Protein AF-A0A2N5Y359-F1 (afdb_monomer_lite)

Sequence (82 aa):
MTTPDNHWLTRPATIRRLWWIGSILLALTVALQWLIPIKGHFGVDGWFGFGAAFGFFSCVLMVFAAKLLGKLLKRPEDYYDV

Foldseek 3Di:
DDDPPPDVCVDPVNVVVVVVVVVVVLVVVLVVCVVDPDPDPDPVVNDRCPVSVVVVVVVVVVVVVVVVVCVVPDDDPCPPVD

pLDDT: mean 74.1, std 12.27, range [44.56, 92.25]

Radius of gyration: 20.1 Å; chains: 1; bounding box: 44×31×53 Å

Organism: NCBI:txid1905677

Structure (mmCIF, N/CA/C/O backbone):
data_AF-A0A2N5Y359-F1
#
_entry.id   AF-A0A2N5Y359-F1
#
loop_
_atom_site.group_PDB
_atom_site.id
_atom_site.type_symbol
_atom_site.label_atom_id
_atom_site.label_alt_id
_atom_site.label_comp_id
_atom_site.label_asym_id
_atom_site.label_entity_id
_atom_site.label_seq_id
_atom_site.pdbx_PDB_ins_code
_atom_site.Cartn_x
_atom_site.Cartn_y
_atom_site.Cartn_z
_atom_site.occupancy
_atom_site.B_iso_or_equiv
_atom_site.auth_seq_id
_atom_site.auth_comp_id
_atom_site.auth_asym_id
_atom_site.auth_atom_id
_atom_site.pdbx_PDB_model_num
ATOM 1 N N . MET A 1 1 ? -8.714 2.782 35.243 1.00 47.72 1 MET A N 1
ATOM 2 C CA . MET A 1 1 ? -9.056 3.303 33.904 1.00 47.72 1 MET A CA 1
ATOM 3 C C . MET A 1 1 ? -8.019 4.356 33.552 1.00 47.72 1 MET A C 1
ATOM 5 O O . MET A 1 1 ? -8.151 5.502 33.959 1.00 47.72 1 MET A O 1
ATOM 9 N N . THR A 1 2 ? -6.903 3.939 32.964 1.00 44.56 2 THR A N 1
ATOM 10 C CA . THR A 1 2 ? -5.779 4.828 32.650 1.00 44.56 2 THR A CA 1
ATOM 11 C C . THR A 1 2 ? -6.073 5.567 31.347 1.00 44.56 2 THR A C 1
ATOM 13 O O . THR A 1 2 ? -6.408 4.917 30.366 1.00 44.56 2 THR A O 1
ATOM 16 N N . THR A 1 3 ? -6.024 6.901 31.428 1.00 52.53 3 THR A N 1
ATOM 17 C CA . THR A 1 3 ? -5.886 7.965 30.412 1.00 52.53 3 THR A CA 1
ATOM 18 C C . THR A 1 3 ? -6.240 7.642 28.949 1.00 52.53 3 THR A C 1
ATOM 20 O O . THR A 1 3 ? -5.748 6.658 28.408 1.00 52.53 3 THR A O 1
ATOM 23 N N . PRO A 1 4 ? -6.991 8.507 28.229 1.00 60.59 4 PRO A N 1
ATOM 24 C CA . PRO A 1 4 ? -7.064 8.428 26.773 1.00 60.59 4 PRO A CA 1
ATOM 25 C C . PRO A 1 4 ? -5.668 8.699 26.203 1.00 60.59 4 PRO A C 1
ATOM 27 O O . PRO A 1 4 ? -5.264 9.849 26.005 1.00 60.59 4 PRO A O 1
ATOM 30 N N . ASP A 1 5 ? -4.906 7.629 25.991 1.00 61.66 5 ASP A N 1
ATOM 31 C CA . ASP A 1 5 ? -3.616 7.672 25.330 1.00 61.66 5 ASP A CA 1
ATOM 32 C C . ASP A 1 5 ? -3.864 8.196 23.919 1.00 61.66 5 ASP A C 1
ATOM 34 O O . ASP A 1 5 ? -4.326 7.490 23.022 1.00 61.66 5 ASP A O 1
ATOM 38 N N . ASN A 1 6 ? -3.592 9.488 23.734 1.00 61.44 6 ASN A N 1
ATOM 39 C CA . ASN A 1 6 ? -3.599 10.170 22.448 1.00 61.44 6 ASN A CA 1
ATOM 40 C C . ASN A 1 6 ? -2.411 9.665 21.618 1.00 61.44 6 ASN A C 1
ATOM 42 O O . ASN A 1 6 ? -1.445 10.389 21.358 1.00 61.44 6 ASN A O 1
ATOM 46 N N . HIS A 1 7 ? -2.468 8.386 21.256 1.00 71.19 7 HIS A N 1
ATOM 47 C CA . HIS A 1 7 ? -1.406 7.655 20.604 1.00 71.19 7 HIS A CA 1
ATOM 48 C C . HIS A 1 7 ? -1.134 8.284 19.236 1.00 71.19 7 HIS A C 1
ATOM 50 O O . HIS A 1 7 ? -2.026 8.460 18.411 1.00 71.19 7 HIS A O 1
ATOM 56 N N . TRP A 1 8 ? 0.113 8.666 18.983 1.00 71.19 8 TRP A N 1
ATOM 57 C CA . TRP A 1 8 ? 0.470 9.483 17.823 1.00 71.19 8 TRP A CA 1
ATOM 58 C C . TRP A 1 8 ? 0.107 8.843 16.466 1.00 71.19 8 TRP A C 1
ATOM 60 O O . TRP A 1 8 ? -0.125 9.587 15.512 1.00 71.19 8 TRP A O 1
ATOM 70 N N . LEU A 1 9 ? -0.011 7.506 16.383 1.00 65.00 9 LEU A N 1
ATOM 71 C CA . LEU A 1 9 ? -0.437 6.770 15.178 1.00 65.00 9 LEU A CA 1
ATOM 72 C C . LEU A 1 9 ? -1.919 6.955 14.811 1.00 65.00 9 LEU A C 1
ATOM 74 O O . LEU A 1 9 ? -2.269 6.737 13.656 1.00 65.00 9 LEU A O 1
ATOM 78 N N . THR A 1 10 ? -2.790 7.370 15.738 1.00 74.62 10 THR A N 1
ATOM 79 C CA . THR A 1 10 ? -4.225 7.576 15.444 1.00 74.62 10 THR A CA 1
ATOM 80 C C . THR A 1 10 ? -4.517 8.962 14.874 1.00 74.62 10 THR A C 1
ATOM 82 O O . THR A 1 10 ? -5.609 9.220 14.368 1.00 74.62 10 THR A O 1
ATOM 85 N N . ARG A 1 11 ? -3.535 9.873 14.910 1.00 81.00 11 ARG A N 1
ATOM 86 C CA . ARG A 1 11 ? -3.694 11.224 14.370 1.00 81.00 11 ARG A CA 1
ATOM 87 C C . ARG A 1 11 ? -3.775 11.165 12.839 1.00 81.00 11 ARG A C 1
ATOM 89 O O . ARG A 1 11 ? -2.895 10.571 12.209 1.00 81.00 11 ARG A O 1
ATOM 96 N N . PRO A 1 12 ? -4.736 11.864 12.208 1.00 79.50 12 PRO A N 1
ATOM 97 C CA . PRO A 1 12 ? -4.916 11.833 10.753 1.00 79.50 12 PRO A CA 1
ATOM 98 C C . PRO A 1 12 ? -3.670 12.316 9.994 1.00 79.50 12 PRO A C 1
ATOM 100 O O . PRO A 1 12 ? -3.371 11.834 8.901 1.00 79.50 12 PRO A O 1
ATOM 103 N N . ALA A 1 13 ? -2.896 13.224 10.597 1.00 81.38 13 ALA A N 1
ATOM 104 C CA . ALA A 1 13 ? -1.625 13.689 10.052 1.00 81.38 13 ALA A CA 1
ATOM 105 C C . ALA A 1 13 ? -0.556 12.579 10.000 1.00 81.38 13 ALA A C 1
ATOM 107 O O . ALA A 1 13 ? 0.175 12.481 9.015 1.00 81.38 13 ALA A O 1
ATOM 108 N N . THR A 1 14 ? -0.478 11.724 11.023 1.00 82.12 14 THR A N 1
ATOM 109 C CA . THR A 1 14 ? 0.485 10.613 11.085 1.00 82.12 14 THR A CA 1
ATOM 110 C C . THR A 1 14 ? 0.121 9.511 10.099 1.00 82.12 14 THR A C 1
ATOM 112 O O . THR A 1 14 ? 0.994 9.027 9.386 1.00 82.12 14 THR A O 1
ATOM 115 N N . ILE A 1 15 ? -1.168 9.176 9.982 1.00 84.12 15 ILE A N 1
ATOM 116 C CA . ILE A 1 15 ? -1.662 8.195 9.002 1.00 84.12 15 ILE A CA 1
ATOM 117 C C . ILE A 1 15 ? -1.314 8.641 7.576 1.00 84.12 15 ILE A C 1
ATOM 119 O O . ILE A 1 15 ? -0.800 7.856 6.780 1.00 84.12 15 ILE A O 1
ATOM 123 N N . ARG A 1 16 ? -1.516 9.930 7.264 1.00 84.69 16 ARG A N 1
ATOM 124 C CA . ARG A 1 16 ? -1.149 10.495 5.959 1.00 84.69 16 ARG A CA 1
ATOM 125 C C . ARG A 1 16 ? 0.358 10.414 5.702 1.00 84.69 16 ARG A C 1
ATOM 127 O O . ARG A 1 16 ? 0.754 10.073 4.592 1.00 84.69 16 ARG A O 1
ATOM 134 N N . ARG A 1 17 ? 1.195 10.680 6.713 1.00 83.62 17 ARG A N 1
ATOM 135 C CA . ARG A 1 17 ? 2.657 10.511 6.610 1.00 83.62 17 ARG A CA 1
ATOM 136 C C . ARG A 1 17 ? 3.048 9.057 6.360 1.00 83.62 17 ARG A C 1
ATOM 138 O O . ARG A 1 17 ? 3.902 8.820 5.518 1.00 83.62 17 ARG A O 1
ATOM 145 N N . LEU A 1 18 ? 2.412 8.100 7.036 1.00 86.06 18 LEU A N 1
ATOM 146 C CA . LEU A 1 18 ? 2.692 6.674 6.858 1.00 86.06 18 LEU A CA 1
ATOM 147 C C . LEU A 1 18 ? 2.406 6.220 5.418 1.00 86.06 18 LEU A C 1
ATOM 149 O O . LEU A 1 18 ? 3.213 5.510 4.824 1.00 86.06 18 LEU A O 1
ATOM 153 N N . TRP A 1 19 ? 1.301 6.697 4.834 1.00 86.00 19 TRP A N 1
ATOM 154 C CA . TRP A 1 19 ? 0.955 6.424 3.436 1.00 86.00 19 TRP A CA 1
ATOM 155 C C . TRP A 1 19 ? 1.961 7.044 2.456 1.00 86.00 19 TRP A C 1
ATOM 157 O O . TRP A 1 19 ? 2.406 6.375 1.526 1.00 86.00 19 TRP A O 1
ATOM 167 N N . TRP A 1 20 ? 2.385 8.289 2.700 1.00 87.31 20 TRP A N 1
ATOM 168 C CA . TRP A 1 20 ? 3.431 8.943 1.905 1.00 87.31 20 TRP A CA 1
ATOM 169 C C . TRP A 1 20 ? 4.773 8.211 1.982 1.00 87.31 20 TRP A C 1
ATOM 171 O O . TRP A 1 20 ? 5.373 7.949 0.944 1.00 87.31 20 TRP A O 1
ATOM 181 N N . ILE A 1 21 ? 5.227 7.841 3.183 1.00 88.69 21 ILE A N 1
ATOM 182 C CA . ILE A 1 21 ? 6.482 7.101 3.381 1.00 88.69 21 ILE A CA 1
ATOM 183 C C . ILE A 1 21 ? 6.415 5.747 2.669 1.00 88.69 21 ILE A C 1
ATOM 185 O O . ILE A 1 21 ? 7.351 5.397 1.956 1.00 88.69 21 ILE A O 1
ATOM 189 N N . GLY A 1 22 ? 5.302 5.017 2.806 1.00 85.19 22 GLY A N 1
ATOM 190 C CA . GLY A 1 22 ? 5.089 3.744 2.115 1.00 85.19 22 GLY A CA 1
ATOM 191 C C . GLY A 1 22 ? 5.137 3.879 0.591 1.00 85.19 22 GLY A C 1
ATOM 192 O O . GLY A 1 22 ? 5.851 3.122 -0.064 1.00 85.19 22 GLY A O 1
ATOM 193 N N . SER A 1 23 ? 4.450 4.880 0.028 1.00 84.62 23 SER A N 1
ATOM 194 C CA . SER A 1 23 ? 4.498 5.168 -1.414 1.00 84.62 23 SER A CA 1
ATOM 195 C C . SER A 1 23 ? 5.894 5.564 -1.894 1.00 84.62 23 SER A C 1
ATOM 197 O O . SER A 1 23 ? 6.318 5.113 -2.954 1.00 84.62 23 SER A O 1
ATOM 199 N N . ILE A 1 24 ? 6.632 6.371 -1.124 1.00 88.75 24 ILE A N 1
ATOM 200 C CA . ILE A 1 24 ? 8.004 6.768 -1.473 1.00 88.75 24 ILE A CA 1
ATOM 201 C C . ILE A 1 24 ? 8.934 5.552 -1.463 1.00 88.75 24 ILE A C 1
ATOM 203 O O . ILE A 1 24 ? 9.698 5.375 -2.407 1.00 88.75 24 ILE A O 1
ATOM 207 N N . LEU A 1 25 ? 8.852 4.690 -0.442 1.00 87.31 25 LEU A N 1
ATOM 208 C CA . LEU A 1 25 ? 9.647 3.458 -0.388 1.00 87.31 25 LEU A CA 1
ATOM 209 C C . LEU A 1 25 ? 9.346 2.542 -1.582 1.00 87.31 25 LEU A C 1
ATOM 211 O O . LEU A 1 25 ? 10.264 1.980 -2.182 1.00 87.31 25 LEU A O 1
ATOM 215 N N . LEU A 1 26 ? 8.066 2.410 -1.944 1.00 83.62 26 LEU A N 1
ATOM 216 C CA . LEU A 1 26 ? 7.641 1.623 -3.099 1.00 83.62 26 LEU A CA 1
ATOM 217 C C . LEU A 1 26 ? 8.194 2.207 -4.408 1.00 83.62 26 LEU A C 1
ATOM 219 O O . LEU A 1 26 ? 8.783 1.490 -5.210 1.00 83.62 26 LEU A O 1
ATOM 223 N N . ALA A 1 27 ? 8.072 3.518 -4.613 1.00 83.81 27 ALA A N 1
ATOM 224 C CA . ALA A 1 27 ? 8.621 4.182 -5.793 1.00 83.81 27 ALA A CA 1
ATOM 225 C C . ALA A 1 27 ? 10.152 4.052 -5.868 1.00 83.81 27 ALA A C 1
ATOM 227 O O . ALA A 1 27 ? 10.699 3.810 -6.942 1.00 83.81 27 ALA A O 1
ATOM 228 N N . LEU A 1 28 ? 10.845 4.161 -4.730 1.00 83.56 28 LEU A N 1
ATOM 229 C CA . LEU A 1 28 ? 12.301 4.039 -4.652 1.00 83.56 28 LEU A CA 1
ATOM 230 C C . LEU A 1 28 ? 12.770 2.615 -4.959 1.00 83.56 28 LEU A C 1
ATOM 232 O O . LEU A 1 28 ? 13.747 2.439 -5.680 1.00 83.56 28 LEU A O 1
ATOM 236 N N . THR A 1 29 ? 12.061 1.597 -4.470 1.00 76.81 29 THR A N 1
ATOM 237 C CA . THR A 1 29 ? 12.367 0.190 -4.784 1.00 76.81 29 THR A CA 1
ATOM 238 C C . THR A 1 29 ? 12.129 -0.139 -6.259 1.00 76.81 29 THR A C 1
ATOM 240 O O . THR A 1 29 ? 12.959 -0.820 -6.860 1.00 76.81 29 THR A O 1
ATOM 243 N N . VAL A 1 30 ? 11.080 0.414 -6.882 1.00 74.62 30 VAL A N 1
ATOM 244 C CA . VAL A 1 30 ? 10.866 0.334 -8.343 1.00 74.62 30 VAL A CA 1
ATOM 245 C C . VAL A 1 30 ? 11.984 1.047 -9.108 1.00 74.62 30 VAL A C 1
ATOM 247 O O . VAL A 1 30 ? 12.514 0.505 -10.075 1.00 74.62 30 VAL A O 1
ATOM 250 N N . ALA A 1 31 ? 12.377 2.248 -8.677 1.00 77.62 31 ALA A N 1
ATOM 251 C CA . ALA A 1 31 ? 13.452 3.008 -9.314 1.00 77.62 31 ALA A CA 1
ATOM 252 C C . ALA A 1 31 ? 14.816 2.309 -9.183 1.00 77.62 31 ALA A C 1
ATOM 254 O O . ALA A 1 31 ? 15.631 2.371 -10.097 1.00 77.62 31 ALA A O 1
ATOM 255 N N . LEU A 1 32 ? 15.063 1.578 -8.094 1.00 74.38 32 LEU A N 1
ATOM 256 C CA . LEU A 1 32 ? 16.276 0.770 -7.933 1.00 74.38 32 LEU A CA 1
ATOM 257 C C . LEU A 1 32 ? 16.387 -0.345 -8.981 1.00 74.38 32 LEU A C 1
ATOM 259 O O . LEU A 1 32 ? 17.492 -0.727 -9.362 1.00 74.38 32 LEU A O 1
ATOM 263 N N . GLN A 1 33 ? 15.253 -0.823 -9.497 1.00 66.81 33 GLN A N 1
ATOM 264 C CA . GLN A 1 33 ? 15.208 -1.824 -10.560 1.00 66.81 33 GLN A CA 1
ATOM 265 C C . GLN A 1 33 ? 15.760 -1.292 -11.896 1.00 66.81 33 GLN A C 1
ATOM 267 O O . GLN A 1 33 ? 16.225 -2.083 -12.710 1.00 66.81 33 GLN A O 1
ATOM 272 N N . TRP A 1 34 ? 15.778 0.034 -12.109 1.00 63.81 34 TRP A N 1
ATOM 273 C CA . TRP A 1 34 ? 16.489 0.660 -13.238 1.00 63.81 34 TRP A CA 1
ATOM 274 C C . TRP A 1 34 ? 18.010 0.549 -13.112 1.00 63.81 34 TRP A C 1
ATOM 276 O O . TRP A 1 34 ? 18.704 0.477 -14.123 1.00 63.81 34 TRP A O 1
ATOM 286 N N . LEU A 1 35 ? 18.535 0.562 -11.884 1.00 62.69 35 LEU A N 1
ATOM 287 C CA . LEU A 1 35 ? 19.976 0.614 -11.634 1.00 62.69 35 LEU A CA 1
ATOM 288 C C . LEU A 1 35 ? 20.626 -0.777 -11.656 1.00 62.69 35 LEU A C 1
ATOM 290 O O . LEU A 1 35 ? 21.823 -0.893 -11.906 1.00 62.69 35 LEU A O 1
ATOM 294 N N . ILE A 1 36 ? 19.848 -1.834 -11.401 1.00 63.28 36 ILE A N 1
ATOM 295 C CA . ILE A 1 36 ? 20.337 -3.212 -11.305 1.00 63.28 36 ILE A CA 1
ATOM 296 C C . ILE A 1 36 ? 19.558 -4.072 -12.309 1.00 63.28 36 ILE A C 1
ATOM 298 O O . ILE A 1 36 ? 18.489 -4.583 -11.967 1.00 63.28 36 ILE A O 1
ATOM 302 N N . PRO A 1 37 ? 20.059 -4.256 -13.546 1.00 60.31 37 PRO A N 1
ATOM 303 C CA . PRO A 1 37 ? 19.439 -5.168 -14.496 1.00 60.31 37 PRO A CA 1
ATOM 304 C C . PRO A 1 37 ? 19.571 -6.602 -13.969 1.00 60.31 37 PRO A C 1
ATOM 306 O O . PRO A 1 37 ? 20.646 -7.206 -13.977 1.00 60.31 37 PRO A O 1
ATOM 309 N N . ILE A 1 38 ? 18.466 -7.146 -13.465 1.00 60.84 38 ILE A N 1
ATOM 310 C CA . ILE A 1 38 ? 18.396 -8.525 -12.990 1.00 60.84 38 ILE A CA 1
ATOM 311 C C . ILE A 1 38 ? 18.319 -9.419 -14.228 1.00 60.84 38 ILE A C 1
ATOM 313 O O . ILE A 1 38 ? 17.371 -9.352 -15.005 1.00 60.84 38 ILE A O 1
ATOM 317 N N . LYS A 1 39 ? 19.331 -10.263 -14.421 1.00 57.03 39 LYS A N 1
ATOM 318 C CA . LYS A 1 39 ? 19.315 -11.369 -15.387 1.00 57.03 39 LYS A CA 1
ATOM 319 C C . LYS A 1 39 ? 18.236 -12.375 -14.962 1.00 57.03 39 LYS A C 1
ATOM 321 O O . LYS A 1 39 ? 18.502 -13.255 -14.149 1.00 57.03 39 LYS A O 1
ATOM 326 N N . GLY A 1 40 ? 17.008 -12.175 -15.442 1.00 57.66 40 GLY A N 1
ATOM 327 C CA . GLY A 1 40 ? 15.858 -13.022 -15.125 1.00 57.66 40 GLY A CA 1
ATOM 328 C C . GLY A 1 40 ? 16.121 -14.480 -15.502 1.00 57.66 40 GLY A C 1
ATOM 329 O O . GLY A 1 40 ? 16.572 -14.762 -16.612 1.00 57.66 40 GLY A O 1
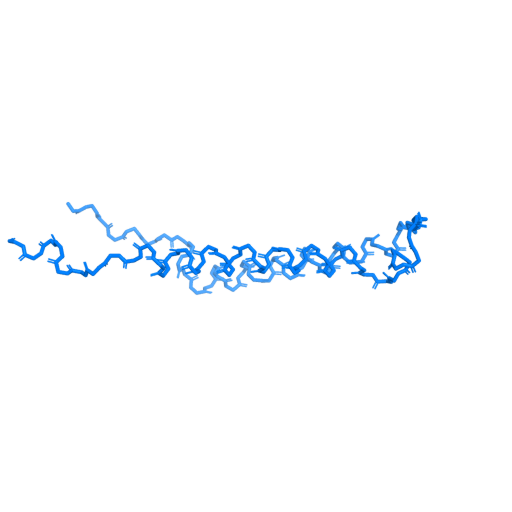ATOM 330 N N . HIS A 1 41 ? 15.870 -15.406 -14.574 1.00 58.94 41 HIS A N 1
ATOM 331 C CA . HIS A 1 41 ? 15.942 -16.844 -14.853 1.00 58.94 41 HIS A CA 1
ATOM 332 C C . HIS A 1 41 ? 14.638 -17.377 -15.466 1.00 58.94 41 HIS A C 1
ATOM 334 O O . HIS A 1 41 ? 14.679 -18.379 -16.177 1.00 58.94 41 HIS A O 1
ATOM 340 N N . PHE A 1 42 ? 13.509 -16.683 -15.273 1.00 56.44 42 PHE A N 1
ATOM 341 C CA . PHE A 1 42 ? 12.233 -16.979 -15.925 1.00 56.44 42 PHE A CA 1
ATOM 342 C C . PHE A 1 42 ? 11.856 -15.890 -16.941 1.00 56.44 42 PHE A C 1
ATOM 344 O O . PHE A 1 42 ? 12.106 -14.708 -16.723 1.00 56.44 42 PHE A O 1
ATOM 351 N N . GLY A 1 43 ? 11.199 -16.263 -18.047 1.00 57.94 43 GLY A N 1
ATOM 352 C CA . GLY A 1 43 ? 10.796 -15.323 -19.111 1.00 57.94 43 GLY A CA 1
ATOM 353 C C . GLY A 1 43 ? 9.869 -14.181 -18.656 1.00 57.94 43 GLY A C 1
ATOM 354 O O . GLY A 1 43 ? 9.775 -13.165 -19.335 1.00 57.94 43 GLY A O 1
ATOM 355 N N . VAL A 1 44 ? 9.230 -14.326 -17.489 1.00 56.50 44 VAL A N 1
ATOM 356 C CA . VAL A 1 44 ? 8.400 -13.304 -16.822 1.00 56.50 44 VAL A CA 1
ATOM 357 C C . VAL A 1 44 ? 9.177 -12.409 -15.843 1.00 56.50 44 VAL A C 1
ATOM 359 O O . VAL A 1 44 ? 8.747 -11.283 -15.606 1.00 56.50 44 VAL A O 1
ATOM 362 N N . ASP A 1 45 ? 10.346 -12.838 -15.347 1.00 55.03 45 ASP A N 1
ATOM 363 C CA . ASP A 1 45 ? 11.223 -12.020 -14.481 1.00 55.03 45 ASP A CA 1
ATOM 364 C C . ASP A 1 45 ? 11.866 -10.848 -15.238 1.00 55.03 45 ASP A C 1
ATOM 366 O O . ASP A 1 45 ? 12.387 -9.915 -14.630 1.00 55.03 45 ASP A O 1
ATOM 370 N N . GLY A 1 46 ? 11.840 -10.889 -16.574 1.00 57.59 46 GLY A N 1
ATOM 371 C CA . GLY A 1 46 ? 12.297 -9.795 -17.428 1.00 57.59 46 GLY A CA 1
ATOM 372 C C . GLY A 1 46 ? 11.323 -8.616 -17.496 1.00 57.59 46 GLY A C 1
ATOM 373 O O . GLY A 1 46 ? 11.673 -7.578 -18.060 1.00 57.59 46 GLY A O 1
ATOM 374 N N . TRP A 1 47 ? 10.104 -8.743 -16.949 1.00 63.97 47 TRP A N 1
ATOM 375 C CA . TRP A 1 47 ? 9.142 -7.647 -16.988 1.00 63.97 47 TRP A CA 1
ATOM 376 C C . TRP A 1 47 ? 9.506 -6.580 -15.954 1.00 63.97 47 TRP A C 1
ATOM 378 O O . TRP A 1 47 ? 9.585 -6.825 -14.748 1.00 63.97 47 TRP A O 1
ATOM 388 N N . PHE A 1 48 ? 9.720 -5.365 -16.455 1.00 62.97 48 PHE A N 1
ATOM 389 C CA . PHE A 1 48 ? 9.950 -4.167 -15.665 1.00 62.97 48 PHE A CA 1
ATOM 390 C C . PHE A 1 48 ? 8.960 -4.046 -14.493 1.00 62.97 48 PHE A C 1
ATOM 392 O O . PHE A 1 48 ? 7.752 -3.937 -14.693 1.00 62.97 48 PHE A O 1
ATOM 399 N N . GLY A 1 49 ? 9.484 -4.056 -13.264 1.00 68.81 49 GLY A N 1
ATOM 400 C CA . GLY A 1 49 ? 8.690 -3.881 -12.048 1.00 68.81 49 GLY A CA 1
ATOM 401 C C . GLY A 1 49 ? 7.986 -5.138 -11.524 1.00 68.81 49 GLY A C 1
ATOM 402 O O . GLY A 1 49 ? 7.206 -5.016 -10.580 1.00 68.81 49 GLY A O 1
ATOM 403 N N . PHE A 1 50 ? 8.263 -6.336 -12.060 1.00 72.81 50 PHE A N 1
ATOM 404 C CA . PHE A 1 50 ? 7.660 -7.586 -11.572 1.00 72.81 50 PHE A CA 1
ATOM 405 C C . PHE A 1 50 ? 7.881 -7.798 -10.066 1.00 72.81 50 PHE A C 1
ATOM 407 O O . PHE A 1 50 ? 6.933 -8.069 -9.331 1.00 72.81 50 PHE A O 1
ATOM 414 N N . GLY A 1 51 ? 9.110 -7.588 -9.579 1.00 73.56 51 GLY A N 1
ATOM 415 C CA . GLY A 1 51 ? 9.429 -7.732 -8.155 1.00 73.56 51 GLY A CA 1
ATOM 416 C C . GLY A 1 51 ? 8.675 -6.739 -7.265 1.00 73.56 51 GLY A C 1
ATOM 417 O O . GLY A 1 51 ? 8.185 -7.107 -6.197 1.00 73.56 51 GLY A O 1
ATOM 418 N N . ALA A 1 52 ? 8.521 -5.496 -7.724 1.00 76.88 52 ALA A N 1
ATOM 419 C CA . ALA A 1 52 ? 7.767 -4.480 -6.998 1.00 76.88 52 ALA A CA 1
ATOM 420 C C . ALA A 1 52 ? 6.262 -4.782 -6.973 1.00 76.88 52 ALA A C 1
ATOM 422 O O . ALA A 1 52 ? 5.633 -4.669 -5.921 1.00 76.88 52 ALA A O 1
ATOM 423 N N . ALA A 1 53 ? 5.693 -5.218 -8.102 1.00 76.38 53 ALA A N 1
ATOM 424 C CA . ALA A 1 53 ? 4.302 -5.648 -8.173 1.00 76.38 53 ALA A CA 1
ATOM 425 C C . ALA A 1 53 ? 4.057 -6.851 -7.253 1.00 76.38 53 ALA A C 1
ATOM 427 O O . ALA A 1 53 ? 3.143 -6.817 -6.431 1.00 76.38 53 ALA A O 1
ATOM 428 N N . PHE A 1 54 ? 4.908 -7.877 -7.322 1.00 79.19 54 PHE A N 1
ATOM 429 C CA . PHE A 1 54 ? 4.806 -9.064 -6.477 1.00 79.19 54 PHE A CA 1
ATOM 430 C C . PHE A 1 54 ? 4.884 -8.720 -4.982 1.00 79.19 54 PHE A C 1
ATOM 432 O O . PHE A 1 54 ? 4.016 -9.129 -4.210 1.00 79.19 54 PHE A O 1
ATOM 439 N N . GLY A 1 55 ? 5.865 -7.911 -4.570 1.00 80.75 55 GLY A N 1
ATOM 440 C CA . GLY A 1 55 ? 6.001 -7.467 -3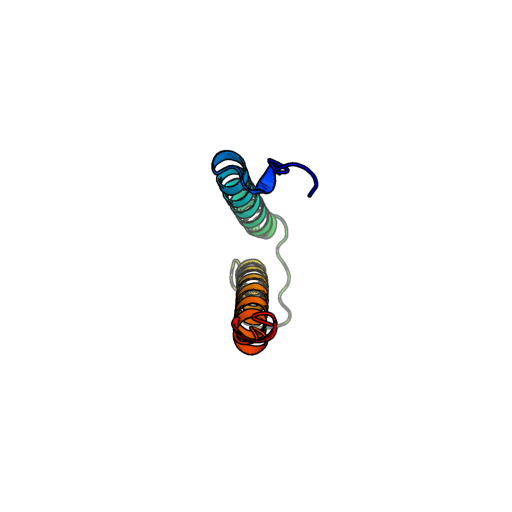.180 1.00 80.75 55 GLY A CA 1
ATOM 441 C C . GLY A 1 55 ? 4.809 -6.633 -2.696 1.00 80.75 55 GLY A C 1
ATOM 442 O O . GLY A 1 55 ? 4.306 -6.852 -1.592 1.00 80.75 55 GLY A O 1
ATOM 443 N N . PHE A 1 56 ? 4.305 -5.722 -3.536 1.00 83.56 56 PHE A N 1
ATOM 444 C CA . PHE A 1 56 ? 3.119 -4.920 -3.230 1.00 83.56 56 PHE A CA 1
ATOM 445 C C . PHE A 1 56 ? 1.875 -5.795 -3.051 1.00 83.56 56 PHE A C 1
ATOM 447 O O . PHE A 1 56 ? 1.203 -5.701 -2.023 1.00 83.56 56 PHE A O 1
ATOM 454 N N . PHE A 1 57 ? 1.596 -6.692 -4.003 1.00 85.12 57 PHE A N 1
ATOM 455 C CA . PHE A 1 57 ? 0.460 -7.609 -3.917 1.00 85.12 57 PHE A CA 1
ATOM 456 C C . PHE A 1 57 ? 0.574 -8.553 -2.719 1.00 85.12 57 PHE A C 1
ATOM 458 O O . PHE A 1 57 ? -0.421 -8.759 -2.027 1.00 85.12 57 PHE A O 1
ATOM 465 N N . SER A 1 58 ? 1.771 -9.061 -2.411 1.00 86.62 58 SER A N 1
ATOM 466 C CA . SER A 1 58 ? 2.006 -9.881 -1.218 1.00 86.62 58 SER A CA 1
ATOM 467 C C . SER A 1 58 ? 1.651 -9.125 0.066 1.00 86.62 58 SER A C 1
ATOM 469 O O . SER A 1 58 ? 0.971 -9.663 0.940 1.00 86.62 58 SER A O 1
ATOM 471 N N . CYS A 1 59 ? 2.070 -7.861 0.179 1.00 85.69 59 CYS A N 1
ATOM 472 C CA . CYS A 1 59 ? 1.757 -7.028 1.339 1.00 85.69 59 CYS A CA 1
ATOM 473 C C . CYS A 1 59 ? 0.249 -6.739 1.447 1.00 85.69 59 CYS A C 1
ATOM 475 O O . CYS A 1 59 ? -0.342 -6.899 2.517 1.00 85.69 59 CYS A O 1
ATOM 477 N N . VAL A 1 60 ? -0.406 -6.386 0.334 1.00 87.00 60 VAL A N 1
ATOM 478 C CA . VAL A 1 60 ? -1.860 -6.151 0.295 1.00 87.00 60 VAL A CA 1
ATOM 479 C C . VAL A 1 60 ? -2.631 -7.407 0.703 1.00 87.00 60 VAL A C 1
ATOM 481 O O . VAL A 1 60 ? -3.522 -7.327 1.551 1.00 87.00 60 VAL A O 1
ATOM 484 N N . LEU A 1 61 ? -2.270 -8.571 0.157 1.00 90.94 61 LEU A N 1
ATOM 485 C CA . LEU A 1 61 ? -2.901 -9.844 0.504 1.00 90.94 61 LEU A CA 1
ATOM 486 C C . LEU A 1 61 ? -2.738 -10.176 1.989 1.00 90.94 61 LEU A C 1
ATOM 488 O O . LEU 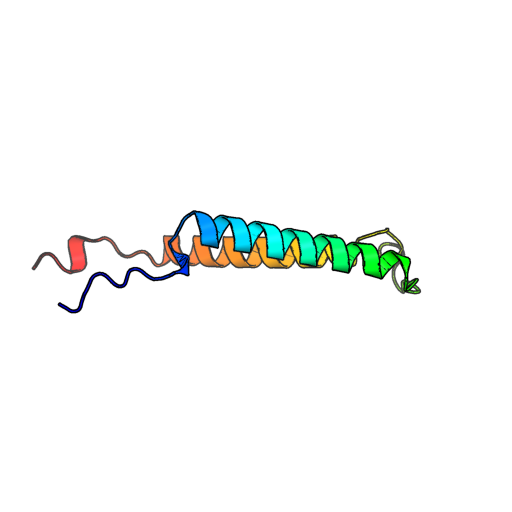A 1 61 ? -3.709 -10.597 2.616 1.00 90.94 61 LEU A O 1
ATOM 492 N N . MET A 1 62 ? -1.564 -9.922 2.578 1.00 91.12 62 MET A N 1
ATOM 493 C CA . MET A 1 62 ? -1.330 -10.124 4.012 1.00 91.12 62 MET A CA 1
ATOM 494 C C . MET A 1 62 ? -2.277 -9.276 4.875 1.00 91.12 62 MET A C 1
ATOM 496 O O . MET A 1 62 ? -2.887 -9.786 5.817 1.00 91.12 62 MET A O 1
ATOM 500 N N . VAL A 1 63 ? -2.452 -7.994 4.542 1.00 88.25 63 VAL A N 1
ATOM 501 C CA . VAL A 1 63 ? -3.363 -7.096 5.273 1.00 88.25 63 VAL A CA 1
ATOM 502 C C . VAL A 1 63 ? -4.821 -7.535 5.115 1.00 88.25 63 VAL A C 1
ATOM 504 O O . VAL A 1 63 ? -5.579 -7.535 6.089 1.00 88.25 63 VAL A O 1
ATOM 507 N N . PHE A 1 64 ? -5.225 -7.950 3.911 1.00 91.31 64 PHE A N 1
ATOM 508 C CA . PHE A 1 64 ? -6.566 -8.486 3.668 1.00 91.31 64 PHE A CA 1
ATOM 509 C C . PHE A 1 64 ? -6.825 -9.771 4.455 1.00 91.31 64 PHE A C 1
ATOM 511 O O . PHE A 1 64 ? -7.886 -9.898 5.069 1.00 91.31 64 PHE A O 1
ATOM 518 N N . ALA A 1 65 ? -5.859 -10.688 4.489 1.00 92.25 65 ALA A N 1
ATOM 519 C CA . ALA A 1 65 ? -5.947 -11.916 5.269 1.00 92.25 65 ALA A CA 1
ATOM 520 C C . ALA A 1 65 ? -6.107 -11.617 6.767 1.00 92.25 65 ALA A C 1
ATOM 522 O O . ALA A 1 65 ? -7.010 -12.156 7.404 1.00 92.25 65 ALA A O 1
ATOM 523 N N . ALA A 1 66 ? -5.312 -10.692 7.316 1.00 89.62 66 ALA A N 1
ATOM 524 C CA . ALA A 1 66 ? -5.440 -10.257 8.707 1.00 89.62 66 ALA A CA 1
ATOM 525 C C . ALA A 1 66 ? -6.820 -9.642 8.998 1.00 89.62 66 ALA A C 1
ATOM 527 O O . ALA A 1 66 ? -7.424 -9.926 10.031 1.00 89.62 66 ALA A O 1
ATOM 528 N N . LYS A 1 67 ? -7.362 -8.843 8.072 1.00 85.56 67 LYS A N 1
ATOM 529 C CA . LYS A 1 67 ? -8.702 -8.254 8.207 1.00 85.56 67 LYS A CA 1
ATOM 530 C C . LYS A 1 67 ? -9.8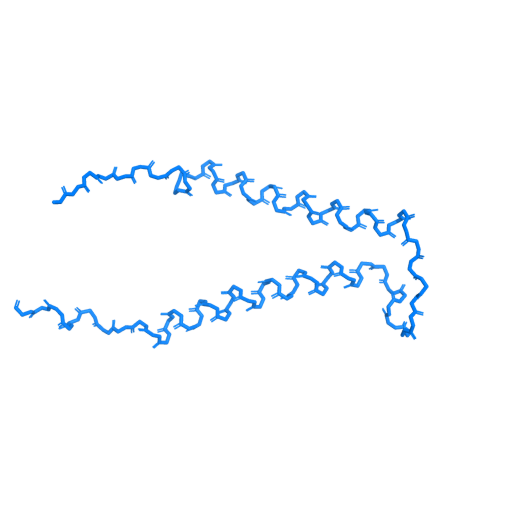08 -9.309 8.152 1.00 85.56 67 LYS A C 1
ATOM 532 O O . LYS A 1 67 ? -10.777 -9.213 8.906 1.00 85.56 67 LYS A O 1
ATOM 537 N N . LEU A 1 68 ? -9.670 -10.315 7.288 1.00 89.88 68 LEU A N 1
ATOM 538 C CA . LEU A 1 68 ? -10.613 -11.427 7.189 1.00 89.88 68 LEU A CA 1
ATOM 539 C C . LEU A 1 68 ? -10.591 -12.283 8.458 1.00 89.88 68 LEU A C 1
ATOM 541 O O . LEU A 1 68 ? -11.650 -12.566 9.010 1.00 89.88 68 LEU A O 1
ATOM 545 N N . LEU A 1 69 ? -9.397 -12.618 8.955 1.00 88.19 69 LEU A N 1
ATOM 546 C CA . LEU A 1 69 ? -9.212 -13.305 10.234 1.00 88.19 69 LEU A CA 1
ATOM 547 C C . LEU A 1 69 ? -9.792 -12.493 11.392 1.00 88.19 69 LEU A C 1
ATOM 549 O O . LEU A 1 69 ? -10.515 -13.044 12.211 1.00 88.19 69 LEU A O 1
ATOM 553 N N . GLY A 1 70 ? -9.556 -11.180 11.423 1.00 86.25 70 GLY A N 1
ATOM 554 C CA . GLY A 1 70 ? -10.135 -10.286 12.423 1.00 86.25 70 GLY A CA 1
ATOM 555 C C . GLY A 1 70 ? -11.663 -10.273 12.396 1.00 86.25 70 GLY A C 1
ATOM 556 O O . GLY A 1 70 ? -12.282 -10.256 13.452 1.00 86.25 70 GLY A O 1
ATOM 557 N N . LYS A 1 71 ? -12.286 -10.339 11.210 1.00 83.00 71 LYS A N 1
ATOM 558 C CA . LYS A 1 71 ? -13.748 -10.449 11.075 1.00 83.00 71 LYS A CA 1
ATOM 559 C C . LYS A 1 71 ? -14.262 -11.826 11.500 1.00 83.00 71 LYS A C 1
ATOM 561 O O . LYS A 1 71 ? -15.291 -11.896 12.158 1.00 83.00 71 LYS A O 1
ATOM 566 N N . LEU A 1 72 ? -13.565 -12.897 11.122 1.00 85.19 72 LEU A N 1
ATOM 567 C CA . LEU A 1 72 ? -13.945 -14.272 11.453 1.00 85.19 72 LEU A CA 1
ATOM 568 C C . LEU A 1 72 ? -13.822 -14.550 12.957 1.00 85.19 72 LEU A C 1
ATOM 570 O O . LEU A 1 72 ? -14.673 -15.218 13.531 1.00 85.19 72 LEU A O 1
ATOM 574 N N . LEU A 1 73 ? -12.775 -14.016 13.590 1.00 81.25 73 LEU A N 1
ATOM 575 C CA . LEU A 1 73 ? -12.520 -14.154 15.021 1.00 81.25 73 LEU A CA 1
ATOM 576 C C . LEU A 1 73 ? -13.334 -13.160 15.864 1.00 81.25 73 LEU A C 1
ATOM 578 O O . LEU A 1 73 ? -13.376 -13.304 17.085 1.00 81.25 73 LEU A O 1
ATOM 582 N N . LYS A 1 74 ? -13.983 -12.155 15.250 1.00 69.31 74 LYS A N 1
ATOM 583 C CA . LYS A 1 74 ? -14.796 -11.178 15.984 1.00 69.31 74 LYS A CA 1
ATOM 584 C C . LYS A 1 74 ? -15.989 -11.896 16.632 1.00 69.31 74 LYS A C 1
ATOM 586 O O . LYS A 1 74 ? -16.963 -12.241 15.970 1.00 69.31 74 LYS A O 1
ATOM 591 N N . ARG A 1 75 ? -15.874 -12.143 17.938 1.00 66.88 75 ARG A N 1
ATOM 592 C CA . ARG A 1 75 ? -16.905 -12.721 18.812 1.00 66.88 75 ARG A CA 1
ATOM 593 C C . ARG A 1 75 ? -18.062 -11.712 18.980 1.00 66.88 75 ARG A C 1
ATOM 595 O O . ARG A 1 75 ? -17.778 -10.514 19.015 1.00 66.88 75 ARG A O 1
ATOM 602 N N . PRO A 1 76 ? -19.332 -12.157 19.065 1.00 67.12 76 PRO A N 1
ATOM 603 C CA . PRO A 1 76 ? -20.461 -11.274 19.366 1.00 67.12 76 PRO A CA 1
ATOM 604 C C . PRO A 1 76 ? -20.266 -10.559 20.709 1.00 67.12 76 PRO A C 1
ATOM 606 O O . PRO A 1 76 ? -19.722 -11.140 21.650 1.00 67.12 76 PRO A O 1
ATOM 609 N N . GLU A 1 77 ? -20.690 -9.296 20.760 1.00 63.88 77 GLU A N 1
ATOM 610 C CA . GLU A 1 77 ? -20.399 -8.372 21.868 1.00 63.88 77 GLU A CA 1
ATOM 611 C C . GLU A 1 77 ? -21.211 -8.691 23.145 1.00 63.88 77 GLU A C 1
ATOM 613 O O . GLU A 1 77 ? -20.779 -8.329 24.231 1.00 63.88 77 GLU A O 1
ATOM 618 N N . ASP A 1 78 ? -22.253 -9.529 23.037 1.00 62.91 78 ASP A N 1
ATOM 619 C CA . ASP A 1 78 ? -23.088 -10.036 24.149 1.00 62.91 78 ASP A CA 1
ATOM 620 C C . ASP A 1 78 ? -22.364 -10.983 25.131 1.00 62.91 78 ASP A C 1
ATOM 622 O O . ASP A 1 78 ? -22.949 -11.444 26.108 1.00 62.91 78 ASP A O 1
ATOM 626 N N . TYR A 1 79 ? -21.096 -11.347 24.896 1.00 63.47 79 TYR A N 1
ATOM 627 C CA . TYR A 1 79 ? -20.398 -12.314 25.763 1.00 63.47 79 TYR A CA 1
ATOM 628 C C . TYR A 1 79 ? -20.007 -11.743 27.142 1.00 63.47 79 TYR A C 1
ATOM 630 O O . TYR A 1 79 ? -19.708 -12.515 28.051 1.00 63.47 79 TYR A O 1
ATOM 638 N N . TYR A 1 80 ? -20.003 -10.416 27.306 1.00 60.47 80 TYR A N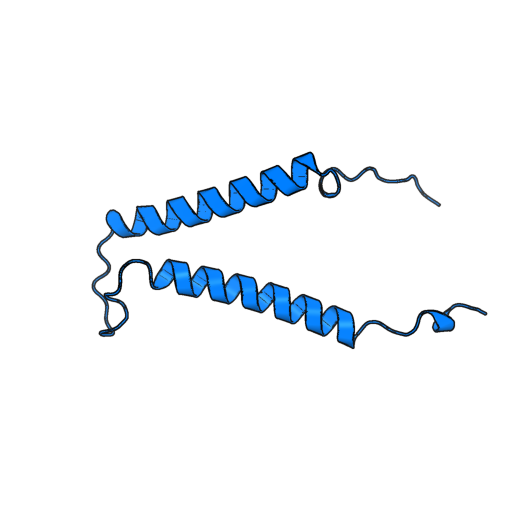 1
ATOM 639 C CA . TYR A 1 80 ? -19.650 -9.741 28.563 1.00 60.47 80 TYR A CA 1
ATOM 640 C C . TYR A 1 80 ? -20.789 -8.900 29.162 1.00 60.47 80 TYR A C 1
ATOM 642 O O . TYR A 1 80 ? -20.554 -8.226 30.161 1.00 60.47 80 TYR A O 1
ATOM 650 N N . ASP A 1 81 ? -22.002 -8.970 28.608 1.00 63.53 81 ASP A N 1
ATOM 651 C CA . ASP A 1 81 ? -23.205 -8.332 29.171 1.00 63.53 81 ASP A CA 1
ATOM 652 C C . ASP A 1 81 ? -23.822 -9.186 30.301 1.00 63.53 81 ASP A C 1
ATOM 654 O O . ASP A 1 81 ? -25.000 -9.546 30.270 1.00 63.53 81 ASP A O 1
ATOM 658 N N . VAL A 1 82 ? -22.997 -9.544 31.297 1.00 62.12 82 VAL A N 1
ATOM 659 C CA . VAL A 1 82 ? -23.431 -10.165 32.567 1.00 62.12 82 VAL A CA 1
ATOM 660 C C . VAL A 1 82 ? -23.498 -9.155 33.701 1.00 62.12 82 VAL A C 1
ATOM 662 O O . VAL A 1 82 ? -22.569 -8.324 33.820 1.00 62.12 82 VAL A O 1
#

Secondary structure (DSSP, 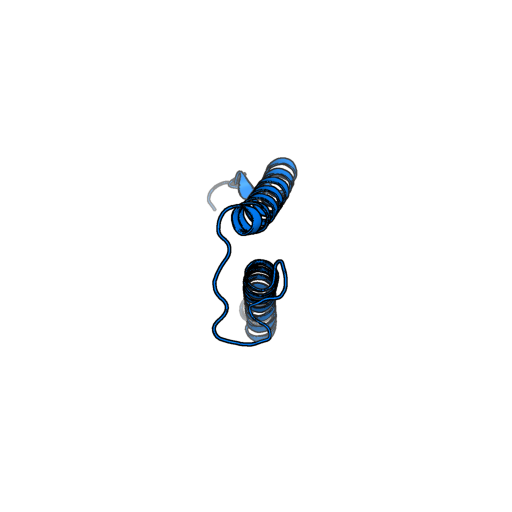8-state):
-------GGGSHHHHHHHHHHHHHHHHHHHHHHHHS----SSTTTTSTTHHHHHHHHHHHHHHHHHHHHHHHH---GGGG--